Protein AF-A0A7J6TBH8-F1 (afdb_monomer)

Mean predicted aligned error: 9.02 Å

Secondary structure (DSSP, 8-state):
------------------PPPPPPSS-TT---HHHHHHHHHHHHHHHTTPPPP---HHHHHHHHHHHHHHHHHT------TTTSSSP---------BTSB-TT-SS-SBB-HHHHHHHHHHHIIIIITT-TTS-GGG-TT-HHHHHHH-TT--

Foldseek 3Di:
DDDDDDDPDPPPPPPPPPPPQQQQPADQQDDDDPVNLQRNLSRLLSSVVADGADDDPVVVVVVVVLVVVCVVVVHDDDDPQCVDPPRADDDDDDDDAQDQDPQHPPDRGDDSSSSSSVLCVCCVPPPVVDPVDDPVPDPSNRSVCRSNVNPHD

InterPro domains:
  IPR001283 Cysteine-rich secretory protein-related [PTHR10334] (35-152)
  IPR014044 CAP domain [PF00188] (38-152)
  IPR014044 CAP domain [SM00198] (32-153)
  IPR035940 CAP superfamily [G3DSA:3.40.33.10] (32-153)
  IPR035940 CAP superfamily [SSF55797] (37-152)

Structure (mmCIF, N/CA/C/O backbone):
data_AF-A0A7J6TBH8-F1
#
_entry.id   AF-A0A7J6TBH8-F1
#
loop_
_atom_site.group_PDB
_atom_site.id
_atom_site.type_symbol
_atom_site.label_atom_id
_atom_site.label_alt_id
_atom_site.label_comp_id
_atom_site.label_asym_id
_atom_site.label_entity_id
_atom_site.label_seq_id
_atom_site.pdbx_PDB_ins_code
_atom_site.Cartn_x
_atom_site.Cartn_y
_atom_site.Cartn_z
_atom_site.occupancy
_atom_site.B_iso_or_equiv
_atom_site.auth_seq_id
_atom_site.auth_comp_id
_atom_site.auth_asym_id
_atom_site.auth_atom_id
_atom_site.pdbx_PDB_model_num
ATOM 1 N N . MET A 1 1 ? 32.606 -62.040 -9.107 1.00 39.81 1 MET A N 1
ATOM 2 C CA . MET A 1 1 ? 32.393 -61.322 -10.381 1.00 39.81 1 MET A CA 1
ATOM 3 C C . MET A 1 1 ? 30.882 -61.170 -10.539 1.00 39.81 1 MET A C 1
ATOM 5 O O . MET A 1 1 ? 30.234 -62.092 -10.996 1.00 39.81 1 MET A O 1
ATOM 9 N N . SER A 1 2 ? 30.239 -60.268 -9.799 1.00 39.09 2 SER A N 1
ATOM 10 C CA . SER A 1 2 ? 30.094 -58.829 -10.087 1.00 39.09 2 SER A CA 1
ATOM 11 C C . SER A 1 2 ? 29.285 -58.586 -11.365 1.00 39.09 2 SER A C 1
ATOM 13 O O . SER A 1 2 ? 29.843 -58.579 -12.453 1.00 39.09 2 SER A O 1
ATOM 15 N N . GLY A 1 3 ? 27.980 -58.367 -11.208 1.00 36.53 3 GLY A N 1
ATOM 16 C CA . GLY A 1 3 ? 27.085 -57.864 -12.248 1.00 36.53 3 GLY A CA 1
ATOM 17 C C . GLY A 1 3 ? 26.023 -56.988 -11.592 1.00 36.53 3 GLY A C 1
ATOM 18 O O . GLY A 1 3 ? 24.995 -57.484 -11.149 1.00 36.53 3 GLY A O 1
ATOM 19 N N . LEU A 1 4 ? 26.331 -55.699 -11.446 1.00 40.69 4 LEU A N 1
ATOM 20 C CA . LEU A 1 4 ? 25.426 -54.672 -10.931 1.00 40.69 4 LEU A CA 1
ATOM 21 C C . LEU A 1 4 ? 24.314 -54.432 -11.961 1.00 40.69 4 LEU A C 1
ATOM 23 O O . LEU A 1 4 ? 24.583 -53.961 -13.065 1.00 40.69 4 LEU A O 1
ATOM 27 N N . GLY A 1 5 ? 23.072 -54.757 -11.601 1.00 37.66 5 GLY A N 1
ATOM 28 C CA . GLY A 1 5 ? 21.888 -54.363 -12.359 1.00 37.66 5 GLY A CA 1
ATOM 29 C C . GLY A 1 5 ? 21.695 -52.852 -12.265 1.00 37.66 5 GLY A C 1
ATOM 30 O O . GLY A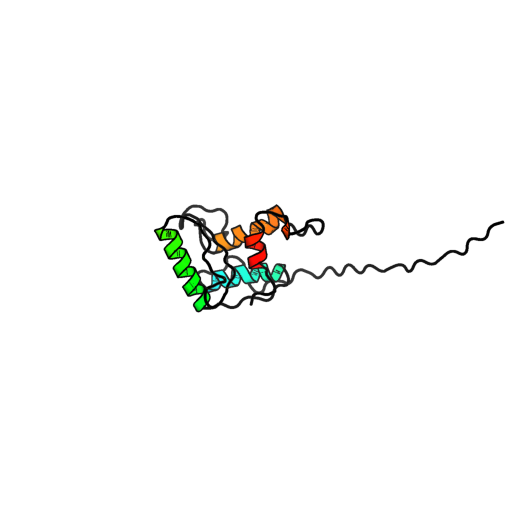 1 5 ? 21.449 -52.320 -11.184 1.00 37.66 5 GLY A O 1
ATOM 31 N N . GLY A 1 6 ? 21.849 -52.160 -13.394 1.00 36.56 6 GLY A N 1
ATOM 32 C CA . GLY A 1 6 ? 21.631 -50.723 -13.508 1.00 36.56 6 GLY A CA 1
ATOM 33 C C . GLY A 1 6 ? 20.168 -50.366 -13.260 1.00 36.56 6 GLY A C 1
ATOM 34 O O . GLY A 1 6 ? 19.297 -50.688 -14.065 1.00 36.56 6 GLY A O 1
ATOM 35 N N . GLY A 1 7 ? 19.902 -49.682 -12.148 1.00 38.75 7 GLY A N 1
ATOM 36 C CA . GLY A 1 7 ? 18.620 -49.033 -11.909 1.00 38.75 7 GLY A CA 1
ATOM 37 C C . GLY A 1 7 ? 18.453 -47.850 -12.859 1.00 38.75 7 GLY A C 1
ATOM 38 O O . GLY A 1 7 ? 19.220 -46.889 -12.799 1.00 38.75 7 GLY A O 1
ATOM 39 N N . LEU A 1 8 ? 17.442 -47.902 -13.730 1.00 45.97 8 LEU A N 1
ATOM 40 C CA . LEU A 1 8 ? 16.943 -46.703 -14.395 1.00 45.97 8 LEU A CA 1
ATOM 41 C C . LEU A 1 8 ? 16.285 -45.817 -13.334 1.00 45.97 8 LEU A C 1
ATOM 43 O O . LEU A 1 8 ? 15.165 -46.075 -12.899 1.00 45.97 8 LEU A O 1
ATOM 47 N N . LEU A 1 9 ? 16.976 -44.754 -12.930 1.00 47.72 9 LEU A N 1
ATOM 48 C CA . LEU A 1 9 ? 16.320 -43.621 -12.288 1.00 47.72 9 LEU A CA 1
ATOM 49 C C . LEU A 1 9 ? 15.381 -42.977 -13.322 1.00 47.72 9 LEU A C 1
ATOM 51 O O . LEU A 1 9 ? 15.829 -42.692 -14.441 1.00 47.72 9 LEU A O 1
ATOM 55 N N . PRO A 1 10 ? 14.099 -42.732 -13.000 1.00 45.78 10 PRO A N 1
ATOM 56 C CA . PRO A 1 10 ? 13.230 -41.987 -13.893 1.00 45.78 10 PRO A CA 1
ATOM 57 C C . PRO A 1 10 ? 13.810 -40.581 -14.052 1.00 45.78 10 PRO A C 1
ATOM 59 O O . PRO A 1 10 ? 13.958 -39.832 -13.086 1.00 45.78 10 PRO A O 1
ATOM 62 N N . ARG A 1 11 ? 14.167 -40.230 -15.289 1.00 49.91 11 ARG A N 1
ATOM 63 C CA . ARG A 1 11 ? 14.494 -38.857 -15.670 1.00 49.91 11 ARG A CA 1
ATOM 64 C C . ARG A 1 11 ? 13.232 -38.023 -15.464 1.00 49.91 11 ARG A C 1
ATOM 66 O O . ARG A 1 11 ? 12.344 -38.033 -16.310 1.00 49.91 11 ARG A O 1
ATOM 73 N N . ALA A 1 12 ? 13.134 -37.335 -14.331 1.00 45.47 12 ALA A N 1
ATOM 74 C CA . ALA A 1 12 ? 12.125 -36.309 -14.138 1.00 45.47 12 ALA A CA 1
ATOM 75 C C . ALA A 1 12 ? 12.394 -35.201 -15.165 1.00 45.47 12 ALA A C 1
ATOM 77 O O . ALA A 1 12 ? 13.384 -34.475 -15.070 1.00 45.47 12 ALA A O 1
ATOM 78 N N . LEU A 1 13 ? 11.543 -35.111 -16.187 1.00 42.59 13 LEU A N 1
ATOM 79 C CA . LEU A 1 13 ? 11.511 -33.961 -17.079 1.00 42.59 13 LEU A CA 1
ATOM 80 C C . LEU A 1 13 ? 10.981 -32.778 -16.259 1.00 42.59 13 LEU A C 1
ATOM 82 O O . LEU A 1 13 ? 9.779 -32.656 -16.029 1.00 42.59 13 LEU A O 1
ATOM 86 N N . LEU A 1 14 ? 11.882 -31.926 -15.773 1.00 39.91 14 LEU A N 1
ATOM 87 C CA . LEU A 1 14 ? 11.516 -30.651 -15.170 1.00 39.91 14 LEU A CA 1
ATOM 88 C C . LEU A 1 14 ? 11.118 -29.692 -16.302 1.00 39.91 14 LEU A C 1
ATOM 90 O O . LEU A 1 14 ? 11.961 -28.996 -16.864 1.00 39.91 14 LEU A O 1
ATOM 94 N N . PHE A 1 15 ? 9.836 -29.664 -16.668 1.00 47.34 15 PHE A N 1
ATOM 95 C CA . PHE A 1 15 ? 9.295 -28.559 -17.456 1.00 47.34 15 PHE A CA 1
ATOM 96 C C . PHE A 1 15 ? 9.249 -27.322 -16.556 1.00 47.34 15 PHE A C 1
ATOM 98 O O . PHE A 1 15 ? 8.310 -27.135 -15.785 1.00 47.34 15 PHE A O 1
ATOM 105 N N . VAL A 1 16 ? 10.269 -26.465 -16.637 1.00 50.50 16 VAL A N 1
ATOM 106 C CA . VAL A 1 16 ? 10.168 -25.103 -16.105 1.00 50.50 16 VAL A CA 1
ATOM 107 C C . VAL A 1 16 ? 9.245 -24.338 -17.051 1.00 50.50 16 VAL A C 1
ATOM 109 O O . VAL A 1 16 ? 9.693 -23.752 -18.036 1.00 50.50 16 VAL A O 1
ATOM 112 N N . LEU A 1 17 ? 7.938 -24.395 -16.790 1.00 52.06 17 LEU A N 1
ATOM 113 C CA . LEU A 1 17 ? 6.966 -23.521 -17.437 1.00 52.06 17 LEU A CA 1
ATOM 114 C C . LEU A 1 17 ? 7.294 -22.084 -17.009 1.00 52.06 17 LEU A C 1
ATOM 116 O O . LEU A 1 17 ? 6.873 -21.629 -15.947 1.00 52.06 17 LEU A O 1
ATOM 120 N N . HIS A 1 18 ? 8.087 -21.376 -17.815 1.00 52.59 18 HIS A N 1
ATOM 121 C CA . HIS A 1 18 ? 8.172 -19.922 -17.737 1.00 52.59 18 HIS A CA 1
ATOM 122 C C . HIS A 1 18 ? 6.817 -19.377 -18.184 1.00 52.59 18 HIS A C 1
ATOM 124 O O . HIS A 1 18 ? 6.593 -19.136 -19.369 1.00 52.59 18 HIS A O 1
ATOM 130 N N . PHE A 1 19 ? 5.885 -19.230 -17.243 1.00 58.53 19 PHE A N 1
ATOM 131 C CA . PHE A 1 19 ? 4.696 -18.432 -17.489 1.00 58.53 19 PHE A CA 1
ATOM 132 C C . PHE A 1 19 ? 5.164 -16.983 -17.662 1.00 58.53 19 PHE A C 1
ATOM 134 O O . PHE A 1 19 ? 5.764 -16.436 -16.728 1.00 58.53 19 PHE A O 1
ATOM 141 N N . PRO A 1 20 ? 4.971 -16.366 -18.843 1.00 65.12 20 PRO A N 1
ATOM 142 C CA . PRO A 1 20 ? 5.268 -14.953 -18.999 1.00 65.12 20 PRO A CA 1
ATOM 143 C C 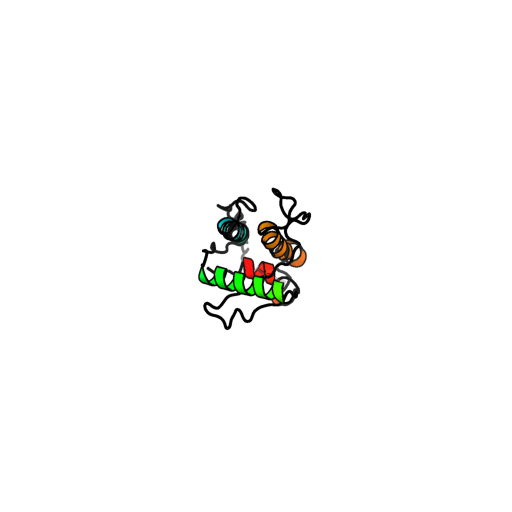. PRO A 1 20 ? 4.450 -14.184 -17.964 1.00 65.12 20 PRO A C 1
ATOM 145 O O . PRO A 1 20 ? 3.285 -14.514 -17.729 1.00 65.12 20 PRO A O 1
ATOM 148 N N . LEU A 1 21 ? 5.067 -13.181 -17.330 1.00 65.94 21 LEU A N 1
ATOM 149 C CA . LEU A 1 21 ? 4.347 -12.299 -16.416 1.00 65.94 21 LEU A CA 1
ATOM 150 C C . LEU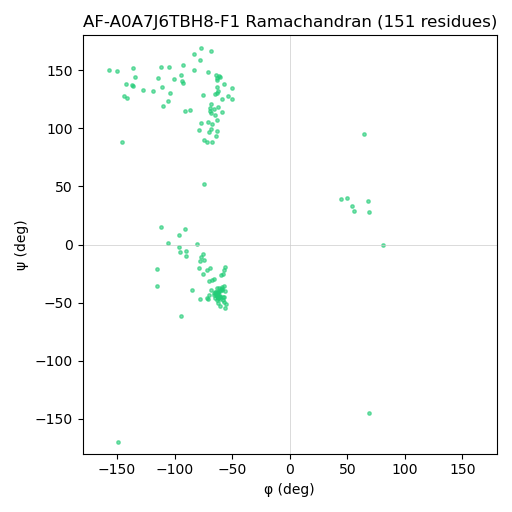 A 1 21 ? 3.086 -11.786 -17.124 1.00 65.94 21 LEU A C 1
ATOM 152 O O . LEU A 1 21 ? 3.167 -11.399 -18.295 1.00 65.94 21 LEU A O 1
ATOM 156 N N . PRO A 1 22 ? 1.926 -11.792 -16.454 1.00 79.31 22 PRO A N 1
ATOM 157 C CA . PRO A 1 22 ? 0.705 -11.318 -17.074 1.00 79.31 22 PRO A CA 1
ATOM 158 C C . PRO A 1 22 ? 0.886 -9.838 -17.414 1.00 79.31 22 PRO A C 1
ATOM 160 O O . PRO A 1 22 ? 1.365 -9.052 -16.592 1.00 79.31 22 PRO A O 1
ATOM 163 N N . SER A 1 23 ? 0.530 -9.462 -18.641 1.00 79.50 23 SER A N 1
ATOM 164 C CA . SER A 1 23 ? 0.573 -8.069 -19.072 1.00 79.50 23 SER A CA 1
ATOM 165 C C . SER A 1 23 ? -0.503 -7.278 -18.323 1.00 79.50 23 SER A C 1
ATOM 167 O O . SER A 1 23 ? -1.681 -7.632 -18.426 1.00 79.50 23 SER A O 1
ATOM 169 N N . PRO A 1 24 ? -0.138 -6.232 -17.562 1.00 83.56 24 PRO A N 1
ATOM 170 C CA . PRO A 1 24 ? -1.120 -5.432 -16.848 1.00 83.56 24 PRO A CA 1
ATOM 171 C C . PRO A 1 24 ? -2.076 -4.730 -17.813 1.00 83.56 24 PRO A C 1
ATOM 173 O O . PRO A 1 24 ? -1.646 -4.134 -18.796 1.00 83.56 24 PRO A O 1
ATOM 176 N N . ALA A 1 25 ? -3.373 -4.764 -17.501 1.00 85.31 25 ALA A N 1
ATOM 177 C CA . ALA A 1 25 ? -4.375 -3.939 -18.181 1.00 85.31 25 ALA A CA 1
ATOM 178 C C . ALA A 1 25 ? -4.308 -2.457 -17.756 1.00 85.31 25 ALA A C 1
ATOM 180 O O . ALA A 1 25 ? -4.922 -1.605 -18.391 1.00 85.31 25 ALA A O 1
ATOM 181 N N . TRP A 1 26 ? -3.576 -2.166 -16.678 1.00 88.06 26 TRP A N 1
ATOM 182 C CA . TRP A 1 26 ? -3.366 -0.832 -16.122 1.00 88.06 26 TRP A CA 1
ATOM 183 C C . TRP A 1 26 ? -1.971 -0.326 -16.455 1.00 88.06 26 TRP A C 1
ATOM 185 O O . TRP A 1 26 ? -1.036 -1.114 -16.582 1.00 88.06 26 TRP A O 1
ATOM 195 N N . GLU A 1 27 ? -1.812 0.989 -16.535 1.00 89.81 27 GLU A N 1
ATOM 196 C CA . GLU A 1 27 ? -0.504 1.624 -16.64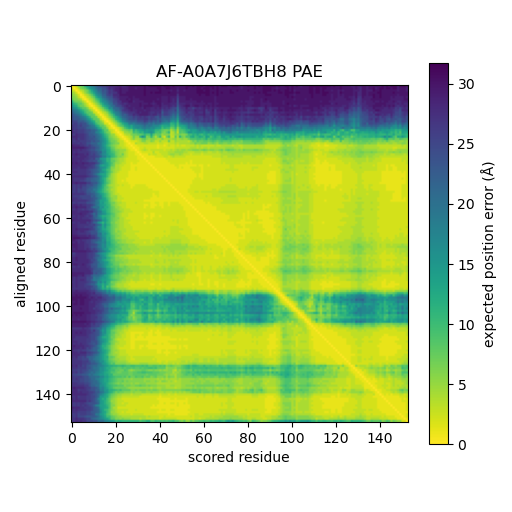7 1.00 89.81 27 GLU A CA 1
ATOM 197 C C . GLU A 1 27 ? -0.151 2.268 -15.301 1.00 89.81 27 GLU A C 1
ATOM 199 O O . GLU A 1 27 ? -0.885 3.102 -14.785 1.00 89.81 27 GLU A O 1
ATOM 204 N N . TYR A 1 28 ? 0.989 1.891 -14.720 1.00 90.81 28 TYR A N 1
ATOM 205 C CA . TYR A 1 28 ? 1.466 2.513 -13.487 1.00 90.81 28 TYR A CA 1
ATOM 206 C C . TYR A 1 28 ? 1.756 4.006 -13.696 1.00 90.81 28 TYR A C 1
ATOM 208 O O . TYR A 1 28 ? 2.509 4.381 -14.600 1.00 90.81 28 TYR A O 1
ATOM 216 N N . GLN A 1 29 ? 1.230 4.843 -12.799 1.00 91.38 29 GLN A N 1
ATOM 217 C CA . GLN A 1 29 ? 1.337 6.305 -12.821 1.00 91.38 29 GLN A CA 1
ATOM 218 C C . GLN A 1 29 ? 0.563 6.997 -13.948 1.00 91.38 29 GLN A C 1
ATOM 220 O O . GLN A 1 29 ? 0.955 8.072 -14.403 1.00 91.38 29 GLN A O 1
ATOM 225 N N . SER A 1 30 ? -0.530 6.387 -14.409 1.00 89.31 30 SER A N 1
ATOM 226 C CA . SER A 1 30 ? -1.364 6.892 -15.504 1.00 89.31 30 SER A CA 1
ATOM 227 C C . SER A 1 30 ? -2.310 8.029 -15.090 1.00 89.31 30 SER A C 1
ATOM 229 O O . SER A 1 30 ? -2.390 9.044 -15.790 1.00 89.31 30 SER A O 1
ATOM 231 N N . VAL A 1 31 ? -3.023 7.864 -13.969 1.00 90.56 31 VAL A N 1
ATOM 232 C CA . VAL A 1 31 ? -4.183 8.685 -13.584 1.00 90.56 31 VAL A CA 1
ATOM 233 C C . VAL A 1 31 ? -4.168 9.101 -12.110 1.00 90.56 31 VAL A C 1
ATOM 235 O O . VAL A 1 31 ? -3.607 8.439 -11.245 1.00 90.56 31 VAL A O 1
ATOM 238 N N . GLY A 1 32 ? -4.793 10.241 -11.815 1.00 90.38 32 GLY A N 1
ATOM 239 C CA . GLY A 1 32 ? -4.898 10.813 -10.472 1.00 90.38 32 GLY A CA 1
ATOM 240 C C . GLY A 1 32 ? -5.944 10.144 -9.570 1.00 90.38 32 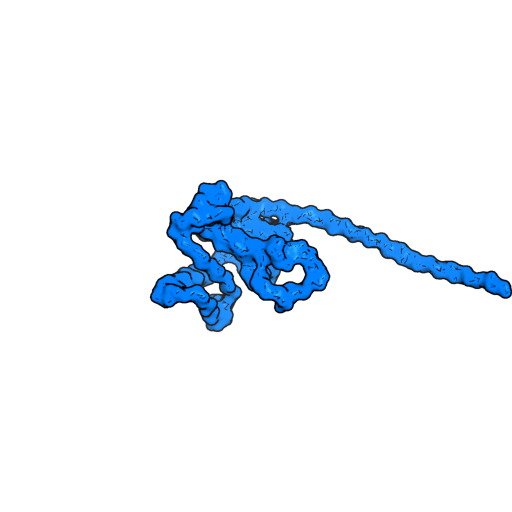GLY A C 1
ATOM 241 O O . GLY A 1 32 ? -6.814 9.418 -10.039 1.00 90.38 32 GLY A O 1
ATOM 242 N N . GLY A 1 33 ? -5.929 10.474 -8.276 1.00 92.31 33 GLY A N 1
ATOM 243 C CA . GLY A 1 33 ? -7.084 10.270 -7.393 1.00 92.31 33 GLY A CA 1
ATOM 244 C C . GLY A 1 33 ? -7.419 8.807 -7.083 1.00 92.31 33 GLY A C 1
ATOM 245 O O . GLY A 1 33 ? -6.529 7.978 -6.905 1.00 92.31 33 GLY A O 1
ATOM 246 N N . LYS A 1 34 ? -8.719 8.516 -6.952 1.00 95.19 34 LYS A N 1
ATOM 247 C CA . LYS A 1 34 ? -9.253 7.183 -6.623 1.00 95.19 34 LYS A CA 1
ATOM 248 C C . LYS A 1 34 ? -8.809 6.140 -7.647 1.00 95.19 34 LYS A C 1
ATOM 250 O O . LYS A 1 34 ? -8.350 5.064 -7.271 1.00 95.19 34 LYS A O 1
ATOM 255 N N . GLU A 1 35 ? -8.951 6.475 -8.922 1.00 95.19 35 GLU A N 1
ATOM 256 C CA . GLU A 1 35 ? -8.574 5.616 -10.036 1.00 95.19 35 GLU A CA 1
ATOM 257 C C . GLU A 1 35 ? -7.071 5.345 -9.968 1.00 95.19 35 GLU A C 1
ATOM 259 O O . GLU A 1 35 ? -6.671 4.190 -9.981 1.00 95.19 35 GLU A O 1
ATOM 264 N N . GLY A 1 36 ? -6.253 6.374 -9.726 1.00 93.94 36 GLY A N 1
ATOM 265 C CA . GLY A 1 36 ? -4.798 6.236 -9.611 1.00 93.94 36 GLY A CA 1
ATOM 266 C C . GLY A 1 36 ? -4.349 5.274 -8.521 1.00 93.94 36 GLY A C 1
ATOM 267 O O . GLY A 1 36 ? -3.503 4.415 -8.760 1.00 93.94 36 GLY A O 1
ATOM 268 N N . TRP A 1 37 ? -4.950 5.375 -7.331 1.00 95.88 37 TRP A N 1
ATOM 269 C CA . TRP A 1 37 ? -4.696 4.415 -6.258 1.00 95.88 37 TRP A CA 1
ATOM 270 C C . TRP A 1 37 ? -5.005 2.985 -6.701 1.00 95.88 37 TRP A C 1
ATOM 272 O O . TRP A 1 37 ? -4.209 2.086 -6.441 1.00 95.88 37 TRP A O 1
ATOM 282 N N . LEU A 1 38 ? -6.141 2.767 -7.363 1.00 96.44 38 LEU A N 1
ATOM 283 C CA . LEU A 1 38 ? -6.572 1.434 -7.765 1.00 96.44 38 LEU A CA 1
ATOM 284 C C . LEU A 1 38 ? -5.721 0.867 -8.912 1.00 96.44 38 LEU A C 1
ATOM 286 O O . LEU A 1 38 ? -5.287 -0.282 -8.836 1.00 96.44 38 LEU A O 1
ATOM 290 N N . GLU A 1 39 ? -5.467 1.665 -9.950 1.00 95.69 39 GLU A N 1
ATOM 291 C CA . GLU A 1 39 ? -4.694 1.264 -11.130 1.00 95.69 39 GLU A CA 1
ATOM 292 C C . GLU A 1 39 ? -3.253 0.914 -10.766 1.00 95.69 39 GLU A C 1
ATOM 294 O O . GLU A 1 39 ? -2.763 -0.137 -11.176 1.00 95.69 39 GLU A O 1
ATOM 299 N N . ASP A 1 40 ? -2.595 1.723 -9.933 1.00 95.88 40 ASP A N 1
ATOM 300 C CA . ASP A 1 40 ? -1.218 1.457 -9.516 1.00 95.88 40 ASP A CA 1
ATOM 301 C C . ASP A 1 40 ? -1.104 0.164 -8.698 1.00 95.88 40 ASP A C 1
ATOM 303 O O . ASP A 1 40 ? -0.204 -0.649 -8.930 1.00 95.88 40 ASP A O 1
ATOM 307 N N . HIS A 1 41 ? -2.028 -0.063 -7.756 1.00 97.25 41 HIS A N 1
ATOM 308 C CA . HIS A 1 41 ? -2.060 -1.320 -7.006 1.00 97.25 41 HIS A CA 1
ATOM 309 C C . HIS A 1 41 ? -2.306 -2.500 -7.945 1.00 97.25 41 HIS A C 1
ATOM 311 O O . HIS A 1 41 ? -1.614 -3.514 -7.851 1.00 97.25 41 HIS A O 1
ATOM 317 N N . ASN A 1 42 ? -3.260 -2.376 -8.867 1.00 97.06 42 ASN A N 1
ATOM 318 C CA . ASN A 1 42 ? -3.631 -3.456 -9.774 1.00 97.06 42 ASN A CA 1
ATOM 319 C C . ASN A 1 42 ? -2.555 -3.752 -10.823 1.00 97.06 42 ASN A C 1
ATOM 321 O O . ASN A 1 42 ? -2.363 -4.920 -11.167 1.00 97.06 42 ASN A O 1
ATOM 325 N N . TYR A 1 43 ? -1.789 -2.746 -11.253 1.00 96.25 43 TYR A N 1
ATOM 326 C CA . TYR A 1 43 ? -0.581 -2.933 -12.052 1.00 96.25 43 TYR A CA 1
ATOM 327 C C . TYR A 1 43 ? 0.400 -3.865 -11.335 1.00 96.25 43 TYR A C 1
ATOM 329 O O . TYR A 1 43 ? 0.772 -4.908 -11.876 1.00 96.25 43 TYR A O 1
ATOM 337 N N . PHE A 1 44 ? 0.769 -3.546 -10.091 1.00 95.88 44 PHE A N 1
ATOM 338 C CA . PHE A 1 44 ? 1.723 -4.364 -9.341 1.00 95.88 44 PHE A CA 1
ATOM 339 C C . PHE A 1 44 ? 1.149 -5.730 -8.963 1.00 95.88 44 PHE A C 1
ATOM 341 O O . PHE A 1 44 ? 1.841 -6.735 -9.082 1.00 95.88 44 PHE A O 1
ATOM 348 N N . ARG A 1 45 ? -0.125 -5.816 -8.578 1.00 96.88 45 ARG A N 1
ATOM 349 C CA . ARG A 1 45 ? -0.788 -7.098 -8.290 1.00 96.88 45 ARG A CA 1
ATOM 350 C C . ARG A 1 45 ? -0.800 -8.028 -9.496 1.00 96.88 45 ARG A C 1
ATOM 352 O O . ARG A 1 45 ? -0.563 -9.225 -9.321 1.00 96.88 45 ARG A O 1
ATOM 359 N N . CYS A 1 46 ? -0.992 -7.485 -10.700 1.00 95.62 46 CYS A N 1
ATOM 360 C CA . CYS A 1 46 ? -0.897 -8.244 -11.941 1.00 95.62 46 CYS A CA 1
ATOM 361 C C . CYS A 1 46 ? 0.466 -8.938 -12.046 1.00 95.62 46 CYS A C 1
ATOM 363 O O . CYS A 1 46 ? 0.504 -10.159 -12.165 1.00 95.62 46 CYS A O 1
ATOM 365 N N . LEU A 1 47 ? 1.574 -8.211 -11.859 1.00 93.88 47 LEU A N 1
ATOM 366 C CA . LEU A 1 47 ? 2.936 -8.774 -11.917 1.00 93.88 47 LEU A CA 1
ATOM 367 C C . LEU A 1 47 ? 3.174 -9.945 -10.940 1.00 93.88 47 LEU A C 1
ATOM 369 O O . LEU A 1 47 ? 4.088 -10.737 -11.147 1.00 93.88 47 LEU A O 1
ATOM 373 N N . HIS A 1 48 ? 2.345 -10.079 -9.902 1.00 92.94 48 HIS A N 1
ATOM 374 C CA . HIS A 1 48 ? 2.435 -11.122 -8.871 1.00 92.94 48 HIS A CA 1
ATOM 375 C C . HIS A 1 48 ? 1.284 -12.141 -8.920 1.00 92.94 48 HIS A C 1
ATOM 377 O O . HIS A 1 48 ? 1.080 -12.914 -7.975 1.00 92.94 48 HIS A O 1
ATOM 383 N N . TYR A 1 49 ? 0.525 -12.175 -10.022 1.00 93.00 49 TYR A N 1
ATOM 384 C CA . TYR A 1 49 ? -0.631 -13.062 -10.209 1.00 93.00 49 TYR A CA 1
ATOM 385 C C . TYR A 1 49 ? -1.667 -12.939 -9.077 1.00 93.00 49 TYR A C 1
ATOM 387 O O . TYR A 1 49 ? -2.293 -13.924 -8.668 1.00 93.00 49 TYR A O 1
ATOM 395 N N . ALA A 1 50 ? -1.811 -11.741 -8.513 1.00 95.12 50 ALA A N 1
ATOM 396 C CA . ALA A 1 50 ? -2.855 -11.418 -7.556 1.00 95.12 50 ALA A CA 1
ATOM 397 C C . ALA A 1 50 ? -4.059 -10.823 -8.301 1.00 95.12 50 ALA A C 1
ATOM 399 O O . ALA A 1 50 ? -3.901 -10.054 -9.250 1.00 95.12 50 ALA A O 1
ATOM 400 N N . LYS A 1 51 ? -5.276 -11.190 -7.881 1.00 95.25 51 LYS A N 1
ATOM 401 C CA . LYS A 1 51 ? -6.512 -10.652 -8.473 1.00 95.25 51 LYS A CA 1
ATOM 402 C C . LYS A 1 51 ? -6.563 -9.132 -8.291 1.00 95.25 51 LYS A C 1
ATOM 404 O O . LYS A 1 51 ? -6.128 -8.664 -7.238 1.00 95.25 51 LYS A O 1
ATOM 409 N N . PRO A 1 52 ? -7.096 -8.363 -9.250 1.00 96.31 52 PRO A N 1
ATOM 410 C CA . PRO A 1 52 ? -7.244 -6.926 -9.067 1.00 96.31 52 PRO A CA 1
ATOM 411 C C . PRO A 1 52 ? -8.164 -6.618 -7.884 1.00 96.31 52 PRO A C 1
ATOM 413 O O . PRO A 1 52 ? -9.112 -7.357 -7.624 1.00 96.31 52 PRO A O 1
ATOM 416 N N . LEU A 1 53 ? -7.850 -5.540 -7.178 1.00 96.81 53 LEU A N 1
ATOM 417 C CA . LEU A 1 53 ? -8.677 -4.961 -6.132 1.00 96.81 53 LEU A CA 1
ATOM 418 C C . LEU A 1 53 ? -9.824 -4.160 -6.737 1.00 96.81 53 LEU A C 1
ATOM 420 O O . LEU A 1 53 ? -9.731 -3.656 -7.867 1.00 96.81 53 LEU A O 1
ATOM 424 N N . MET A 1 54 ? -10.862 -3.974 -5.930 1.00 96.12 54 MET A N 1
ATOM 425 C CA . MET A 1 54 ? -11.924 -3.002 -6.157 1.00 96.12 54 MET A CA 1
ATOM 426 C C . MET A 1 54 ? -11.874 -1.879 -5.118 1.00 96.12 54 MET A C 1
ATOM 428 O O . MET A 1 54 ? -11.413 -2.047 -3.993 1.00 96.12 54 MET A O 1
ATOM 432 N N . TRP A 1 55 ? -12.364 -0.701 -5.496 1.00 96.56 55 TRP A N 1
ATOM 433 C CA . TRP A 1 55 ? -12.451 0.416 -4.563 1.00 96.56 55 TRP A CA 1
ATOM 434 C C . TRP A 1 55 ? -13.610 0.243 -3.578 1.00 96.56 55 TRP A C 1
ATOM 436 O O . TRP A 1 55 ? -14.761 0.117 -4.000 1.00 96.56 55 TRP A O 1
ATOM 446 N N . ASP A 1 56 ? -13.327 0.369 -2.281 1.00 97.06 56 ASP A N 1
ATOM 447 C CA . ASP A 1 56 ? -14.333 0.424 -1.219 1.00 97.06 56 ASP A CA 1
ATOM 448 C C . ASP A 1 56 ? -14.392 1.834 -0.605 1.00 97.06 56 ASP A C 1
ATOM 450 O O . ASP A 1 56 ? -13.428 2.339 -0.025 1.00 97.06 56 ASP A O 1
ATOM 454 N N . ASN A 1 57 ? -15.559 2.478 -0.702 1.00 97.44 57 ASN A N 1
ATOM 455 C CA . ASN A 1 57 ? -15.777 3.820 -0.158 1.00 97.44 57 ASN A CA 1
ATOM 456 C C . ASN A 1 57 ? -15.688 3.878 1.378 1.00 97.44 57 ASN A C 1
ATOM 458 O O . ASN A 1 57 ? -15.299 4.915 1.917 1.00 97.44 57 ASN A O 1
ATOM 462 N N . LYS A 1 58 ? -16.022 2.797 2.094 1.00 97.38 58 LYS A N 1
ATOM 463 C CA . LYS A 1 58 ? -15.885 2.716 3.556 1.00 97.38 58 LYS A CA 1
ATOM 464 C C . LYS A 1 58 ? -14.414 2.660 3.953 1.00 97.38 58 LYS A C 1
ATOM 466 O O . LYS A 1 58 ? -14.010 3.390 4.854 1.00 97.38 58 LYS A O 1
ATOM 471 N N . LEU A 1 59 ? -13.603 1.865 3.250 1.00 97.50 59 LEU A N 1
ATOM 472 C CA . LEU A 1 59 ? -12.153 1.827 3.473 1.00 97.50 59 LEU A CA 1
ATOM 473 C C . LEU A 1 59 ? -11.496 3.167 3.139 1.00 97.50 59 LEU A C 1
ATOM 475 O O . LEU A 1 59 ? -10.690 3.660 3.923 1.00 97.50 59 LEU A O 1
ATOM 479 N N . ALA A 1 60 ? -11.893 3.803 2.037 1.00 97.44 60 ALA A N 1
ATOM 480 C CA . ALA A 1 60 ? -11.407 5.133 1.683 1.00 97.44 60 ALA A CA 1
ATOM 481 C C . ALA A 1 60 ? -11.752 6.188 2.747 1.00 97.44 60 ALA A C 1
ATOM 483 O O . ALA A 1 60 ? -10.927 7.041 3.077 1.00 97.44 60 ALA A O 1
ATOM 484 N N . HIS A 1 61 ? -12.959 6.118 3.316 1.00 97.12 61 HIS A N 1
ATOM 485 C CA . HIS A 1 61 ? -13.368 6.994 4.410 1.00 97.12 61 HIS A CA 1
ATOM 486 C C . HIS A 1 61 ? -12.535 6.755 5.679 1.00 97.12 61 HIS A C 1
ATOM 488 O O . HIS A 1 61 ? -12.025 7.720 6.249 1.00 97.12 61 HIS A O 1
ATOM 494 N N . LYS A 1 62 ? -12.315 5.490 6.074 1.00 97.06 62 LYS A N 1
ATOM 495 C CA . LYS A 1 62 ? -11.416 5.135 7.189 1.00 97.06 62 LYS A CA 1
ATOM 496 C C . LYS A 1 62 ? -10.002 5.672 6.962 1.00 97.06 62 LYS A C 1
ATOM 498 O O . LYS A 1 62 ? -9.463 6.350 7.830 1.00 97.06 62 LYS A O 1
ATOM 503 N N . ALA A 1 63 ? -9.428 5.429 5.784 1.00 96.88 63 ALA A N 1
ATOM 504 C CA . ALA A 1 63 ? -8.084 5.885 5.436 1.00 96.88 63 ALA A CA 1
ATOM 505 C C . ALA A 1 63 ? -7.957 7.414 5.519 1.00 96.88 63 ALA A C 1
ATOM 507 O O . ALA A 1 63 ? -6.951 7.926 6.006 1.00 96.88 63 ALA A O 1
ATOM 508 N N . ARG A 1 64 ? -8.999 8.154 5.112 1.00 96.38 64 ARG A N 1
ATOM 509 C CA . ARG A 1 64 ? -9.046 9.612 5.274 1.00 96.38 64 ARG A CA 1
ATOM 510 C C . ARG A 1 64 ? -9.011 10.029 6.746 1.00 96.38 64 ARG A C 1
ATOM 512 O O . ARG A 1 64 ? -8.251 10.934 7.071 1.00 96.38 64 ARG A O 1
ATOM 519 N N . ILE A 1 65 ? -9.803 9.391 7.610 1.00 97.00 65 ILE A N 1
ATOM 520 C CA . ILE A 1 65 ? -9.816 9.684 9.055 1.00 97.00 65 ILE A CA 1
ATOM 521 C C . ILE A 1 65 ? -8.432 9.429 9.661 1.00 97.00 65 ILE A C 1
ATOM 523 O O . ILE A 1 65 ? -7.914 10.271 10.390 1.00 97.00 65 ILE A O 1
ATOM 527 N N . VAL A 1 66 ? -7.802 8.303 9.316 1.00 96.06 66 VAL A N 1
ATOM 528 C CA . VAL A 1 66 ? -6.451 7.964 9.789 1.00 96.06 66 VAL A CA 1
ATOM 529 C C . VAL A 1 66 ? -5.423 8.991 9.311 1.00 96.06 66 VAL A C 1
ATOM 531 O O . VAL A 1 66 ? -4.620 9.465 10.109 1.00 96.06 66 VAL A O 1
ATOM 534 N N . ALA A 1 67 ? -5.474 9.400 8.040 1.00 94.75 67 ALA A N 1
ATOM 535 C CA . ALA A 1 67 ? -4.578 10.423 7.504 1.00 94.75 67 ALA A CA 1
ATOM 536 C C . ALA A 1 67 ? -4.755 11.787 8.199 1.00 94.75 67 ALA A C 1
ATOM 538 O O . ALA A 1 67 ? -3.763 12.452 8.493 1.00 94.75 67 ALA A O 1
ATOM 539 N N . GLN A 1 68 ? -5.998 12.186 8.491 1.00 95.88 68 GLN A N 1
ATOM 540 C CA . GLN A 1 68 ? -6.294 13.402 9.256 1.00 95.88 68 GLN A CA 1
ATOM 541 C C . GLN A 1 68 ? -5.726 13.312 10.675 1.00 95.88 68 GLN A C 1
ATOM 543 O O . GLN A 1 68 ? -5.030 14.224 11.108 1.00 95.88 68 GLN A O 1
ATOM 548 N N . HIS A 1 69 ? -5.927 12.183 11.356 1.00 95.69 69 HIS A N 1
ATOM 549 C CA . HIS A 1 69 ? -5.380 11.968 12.691 1.00 95.69 69 HIS A CA 1
ATOM 550 C C . HIS A 1 69 ? -3.845 12.038 12.709 1.00 95.69 69 HIS A C 1
ATOM 552 O O . HIS A 1 69 ? -3.277 12.756 13.525 1.00 95.69 69 HIS A O 1
ATOM 558 N N . ILE A 1 70 ? -3.169 11.360 11.771 1.00 95.25 70 ILE A N 1
ATOM 559 C CA . ILE A 1 70 ? -1.703 11.403 11.613 1.00 95.25 70 ILE A CA 1
ATOM 560 C C . ILE A 1 70 ? -1.208 12.841 11.418 1.00 95.25 70 ILE A C 1
ATOM 562 O O . ILE A 1 70 ? -0.176 13.215 11.976 1.00 95.25 70 ILE A O 1
ATOM 566 N N . GLN A 1 71 ? -1.940 13.646 10.642 1.00 92.38 71 GLN A N 1
ATOM 567 C CA . GLN A 1 71 ? -1.623 15.058 10.435 1.00 92.38 71 GLN A CA 1
ATOM 568 C C . GLN A 1 71 ? -1.782 15.872 11.726 1.00 92.38 71 GLN A C 1
ATOM 570 O O . GLN A 1 71 ? -0.913 16.684 12.035 1.00 92.38 71 GLN A O 1
ATOM 575 N N . GLU A 1 72 ? -2.858 15.650 12.480 1.00 95.25 72 GLU A N 1
ATOM 576 C CA . GLU A 1 72 ? -3.140 16.345 13.744 1.00 95.25 72 GLU A CA 1
ATOM 577 C C . GLU A 1 72 ? -2.078 16.061 14.812 1.00 95.25 72 GLU A C 1
ATOM 579 O O . GLU A 1 72 ? -1.633 16.982 15.497 1.00 95.25 72 GLU A O 1
ATOM 584 N N . VAL A 1 73 ? -1.645 14.803 14.941 1.00 95.38 73 VAL A N 1
ATOM 585 C CA . VAL A 1 73 ? -0.647 14.399 15.948 1.00 95.38 73 VAL A CA 1
ATOM 586 C C . VAL A 1 73 ? 0.797 14.485 15.444 1.00 95.38 73 VAL A C 1
ATOM 588 O O . VAL A 1 73 ? 1.728 14.261 16.215 1.00 95.38 73 VAL A O 1
ATOM 591 N N . ASN A 1 74 ? 0.991 14.797 14.157 1.00 92.69 74 ASN A N 1
ATOM 592 C CA . ASN A 1 74 ? 2.285 14.854 13.473 1.00 92.69 74 ASN A CA 1
ATOM 593 C C . ASN A 1 74 ? 3.157 13.599 13.701 1.00 92.69 74 ASN A C 1
ATOM 595 O O . ASN A 1 74 ? 4.371 13.680 13.897 1.00 92.69 74 ASN A O 1
ATOM 599 N N . MET A 1 75 ? 2.529 12.422 13.699 1.00 92.75 75 MET A N 1
ATOM 600 C CA . MET A 1 75 ? 3.194 11.146 13.955 1.00 92.75 75 MET A CA 1
ATOM 601 C C . MET A 1 75 ? 2.621 10.063 13.048 1.00 92.75 75 MET A C 1
ATOM 603 O O . MET A 1 75 ? 1.417 9.824 13.025 1.00 92.75 75 MET A O 1
ATOM 607 N N . LEU A 1 76 ? 3.502 9.386 12.307 1.00 93.12 76 LEU A N 1
ATOM 608 C CA . LEU A 1 76 ? 3.121 8.263 11.459 1.00 93.12 76 LEU A CA 1
ATOM 609 C C . LEU A 1 76 ? 2.942 7.013 12.328 1.00 93.12 76 LEU A C 1
ATOM 611 O O . LEU A 1 76 ? 3.919 6.356 12.683 1.00 93.12 76 LEU A O 1
ATOM 615 N N . SER A 1 77 ? 1.700 6.697 12.679 1.00 95.00 77 SER A N 1
ATOM 616 C CA . SER A 1 77 ? 1.359 5.506 13.459 1.00 95.00 77 SER A CA 1
ATOM 617 C C . SER A 1 77 ? 0.164 4.779 12.867 1.00 95.00 77 SER A C 1
ATOM 619 O O . SER A 1 77 ? -0.779 5.414 12.394 1.00 95.00 77 SER A O 1
ATOM 621 N N . HIS A 1 78 ? 0.200 3.451 12.942 1.00 96.19 78 HIS A N 1
ATOM 622 C CA . HIS A 1 78 ? -0.902 2.611 12.499 1.00 96.19 78 HIS A CA 1
ATOM 623 C C . HIS A 1 78 ? -2.173 2.834 13.318 1.00 96.19 78 HIS A C 1
ATOM 625 O O . HIS A 1 78 ? -2.116 3.067 14.528 1.00 96.19 78 HIS A O 1
ATOM 631 N N . SER A 1 79 ? -3.321 2.717 12.656 1.00 96.12 79 SER A N 1
ATOM 632 C CA . SER A 1 79 ? -4.622 2.657 13.322 1.00 96.12 79 SER A CA 1
ATOM 633 C C . SER A 1 79 ? -4.938 1.224 13.790 1.00 96.12 79 SER A C 1
ATOM 635 O O . SER A 1 79 ? -4.333 0.268 13.290 1.00 96.12 79 SER A O 1
ATOM 637 N N . PRO A 1 80 ? -5.913 1.011 14.700 1.00 96.44 80 PRO A N 1
ATOM 638 C CA . PRO A 1 80 ? -6.432 -0.324 15.020 1.00 96.44 80 PRO A CA 1
ATOM 639 C C . PRO A 1 80 ? -7.348 -0.841 13.889 1.00 96.44 80 PRO A C 1
ATOM 641 O O . PRO A 1 80 ? -8.504 -1.202 14.098 1.00 96.44 80 PRO A O 1
ATOM 644 N N . SER A 1 81 ? -6.856 -0.815 12.650 1.00 95.50 81 SER A N 1
ATOM 645 C CA . SER A 1 81 ? -7.619 -1.029 11.411 1.00 95.50 81 SER A CA 1
ATOM 646 C C . SER A 1 81 ? -8.309 -2.395 11.322 1.00 95.50 81 SER A C 1
ATOM 648 O O . SER A 1 81 ? -9.355 -2.490 10.670 1.00 95.50 81 SER A O 1
ATOM 650 N N . TYR A 1 82 ? -7.773 -3.409 12.010 1.00 96.06 82 TYR A N 1
ATOM 651 C CA . TYR A 1 82 ? -8.353 -4.750 12.136 1.00 96.06 82 TYR A CA 1
ATOM 652 C C . TYR A 1 82 ? -9.548 -4.827 13.098 1.00 96.06 82 TYR A C 1
ATOM 654 O O . TYR A 1 82 ? -10.407 -5.683 12.906 1.00 96.06 82 TYR A O 1
ATOM 662 N N . ASP A 1 83 ? -9.644 -3.922 14.076 1.00 97.06 83 ASP A N 1
ATOM 663 C CA . ASP A 1 83 ? -10.765 -3.860 15.029 1.00 97.06 83 ASP A CA 1
ATOM 664 C C . ASP A 1 83 ? -11.910 -2.964 14.521 1.00 97.06 83 ASP A C 1
ATOM 666 O O . ASP A 1 83 ? -13.003 -2.918 15.087 1.00 97.06 83 ASP A O 1
ATOM 670 N N . GLN A 1 84 ? -11.669 -2.226 13.436 1.00 93.94 84 GLN A N 1
ATOM 671 C CA . GLN A 1 84 ? -12.643 -1.340 12.805 1.00 93.94 84 GLN A CA 1
ATOM 672 C C . GLN A 1 84 ? -13.406 -2.057 11.688 1.00 93.94 84 GLN A C 1
ATOM 674 O O . GLN A 1 84 ? -12.878 -2.957 11.047 1.00 93.94 84 GLN A O 1
ATOM 679 N N . ILE A 1 85 ? -14.624 -1.603 11.374 1.00 93.00 85 ILE A N 1
ATOM 680 C CA . ILE A 1 85 ? -15.462 -2.214 10.332 1.00 93.00 85 ILE A CA 1
ATOM 681 C C . ILE A 1 85 ? -15.468 -1.373 9.038 1.00 93.00 85 ILE A C 1
ATOM 683 O O . ILE A 1 85 ? -15.760 -0.177 9.099 1.00 93.00 85 ILE A O 1
ATOM 687 N N . PRO A 1 86 ? -15.222 -1.978 7.858 1.00 93.44 86 PRO A N 1
ATOM 688 C CA . PRO A 1 86 ? -14.756 -3.357 7.676 1.00 93.44 86 PRO A CA 1
ATOM 689 C C . PRO A 1 86 ? -13.288 -3.513 8.123 1.00 93.44 86 PRO A C 1
ATOM 691 O O . PRO A 1 86 ? -12.533 -2.542 8.001 1.00 93.44 86 PRO A O 1
ATOM 694 N N . PRO A 1 87 ? -12.877 -4.689 8.638 1.00 94.50 87 PRO A N 1
ATOM 695 C CA . PRO A 1 87 ? -11.489 -4.934 9.025 1.00 94.50 87 PRO A CA 1
ATOM 696 C C . PRO A 1 87 ? -10.587 -4.850 7.795 1.00 94.50 87 PRO A C 1
ATOM 698 O O . PRO A 1 87 ? -10.970 -5.279 6.705 1.00 94.50 87 PRO A O 1
ATOM 701 N N . SER A 1 88 ? -9.398 -4.273 7.950 1.00 95.44 88 SER A N 1
ATOM 702 C CA . SER A 1 88 ? -8.503 -4.012 6.821 1.00 95.44 88 SER A CA 1
ATOM 703 C C . SER A 1 88 ? -7.038 -4.054 7.224 1.00 95.44 88 SER A C 1
ATOM 705 O O . SER A 1 88 ? -6.698 -3.650 8.330 1.00 95.44 88 SER A O 1
ATOM 707 N N . GLY A 1 89 ? -6.172 -4.458 6.292 1.00 95.19 89 GLY A N 1
ATOM 708 C CA . GLY A 1 89 ? -4.755 -4.104 6.369 1.00 95.19 89 GLY A CA 1
ATOM 709 C C . GLY A 1 89 ? -4.548 -2.601 6.153 1.00 95.19 89 GLY A C 1
ATOM 710 O O . GLY A 1 89 ? -5.454 -1.899 5.695 1.00 95.19 89 GLY A O 1
ATOM 711 N N . GLU A 1 90 ? -3.354 -2.105 6.468 1.00 96.88 90 GLU A N 1
ATOM 712 C CA . GLU A 1 90 ? -3.033 -0.683 6.372 1.00 96.88 90 GLU A CA 1
ATOM 713 C C . GLU A 1 90 ? -1.587 -0.480 5.918 1.00 96.88 90 GLU A C 1
ATOM 715 O O . GLU A 1 90 ? -0.659 -1.001 6.533 1.00 96.88 90 GLU A O 1
ATOM 720 N N . ASN A 1 91 ? -1.412 0.323 4.869 1.00 97.38 91 ASN A N 1
ATOM 721 C CA . ASN A 1 91 ? -0.121 0.867 4.473 1.00 97.38 91 ASN A CA 1
ATOM 722 C C . ASN A 1 91 ? -0.127 2.372 4.722 1.00 97.38 91 ASN A C 1
ATOM 724 O O . ASN A 1 91 ? -1.079 3.064 4.358 1.00 97.38 91 ASN A O 1
ATOM 728 N N . LEU A 1 92 ? 0.957 2.879 5.305 1.00 95.81 92 LEU A N 1
ATOM 729 C CA . LEU A 1 92 ? 1.144 4.301 5.552 1.00 95.81 92 LEU A CA 1
ATOM 730 C C . LEU A 1 92 ? 2.306 4.820 4.713 1.00 95.81 92 LEU A C 1
ATOM 732 O O . LEU A 1 92 ? 3.310 4.144 4.500 1.00 95.81 92 LEU A O 1
ATOM 736 N N . ALA A 1 93 ? 2.169 6.044 4.229 1.00 91.69 93 ALA A N 1
ATOM 737 C CA . ALA A 1 93 ? 3.248 6.769 3.588 1.00 91.69 93 ALA A CA 1
ATOM 738 C C . ALA A 1 93 ? 3.232 8.193 4.121 1.00 91.69 93 ALA A C 1
ATOM 740 O O . ALA A 1 93 ? 2.174 8.811 4.225 1.00 91.69 93 ALA A O 1
ATOM 741 N N . ASN A 1 94 ? 4.413 8.708 4.437 1.00 84.62 94 ASN A N 1
ATOM 742 C CA . ASN A 1 94 ? 4.597 10.116 4.719 1.00 84.62 94 ASN A CA 1
ATOM 743 C C . ASN A 1 94 ? 5.573 10.684 3.695 1.00 84.62 94 ASN A C 1
ATOM 745 O O . ASN A 1 94 ? 6.631 10.112 3.435 1.00 84.62 94 ASN A O 1
ATOM 749 N N . GLY A 1 95 ? 5.192 11.806 3.115 1.00 77.44 95 GLY A N 1
ATOM 750 C CA . GLY A 1 95 ? 6.009 12.588 2.214 1.00 77.44 95 GLY A CA 1
ATOM 751 C C . GLY A 1 95 ? 5.481 14.009 2.225 1.00 77.44 95 GLY A C 1
ATOM 752 O O . GLY A 1 95 ? 4.291 14.244 2.434 1.00 77.44 95 GLY A O 1
ATOM 753 N N . THR A 1 96 ? 6.363 14.974 2.005 1.00 69.00 96 THR A N 1
ATOM 754 C CA . THR A 1 96 ? 5.943 16.366 1.896 1.00 69.00 96 THR A CA 1
ATOM 755 C C . THR A 1 96 ? 5.186 16.532 0.582 1.00 69.00 96 THR A C 1
ATOM 757 O O . THR A 1 96 ? 5.790 16.511 -0.492 1.00 69.00 96 THR A O 1
ATOM 760 N N . ALA A 1 97 ? 3.858 16.655 0.651 1.00 62.78 97 ALA A N 1
ATOM 761 C CA . ALA A 1 97 ? 3.026 16.908 -0.522 1.00 62.78 97 ALA A CA 1
ATOM 762 C C . ALA A 1 97 ? 3.543 18.152 -1.261 1.00 62.78 97 ALA A C 1
ATOM 764 O O . ALA A 1 97 ? 3.759 19.196 -0.648 1.00 62.78 97 ALA A O 1
ATOM 765 N N . GLY A 1 98 ? 3.786 18.037 -2.568 1.00 58.81 98 GLY A N 1
ATOM 766 C CA . GLY A 1 98 ? 4.362 19.144 -3.335 1.00 58.81 98 GLY A CA 1
ATOM 767 C C . GLY A 1 98 ? 5.884 19.302 -3.233 1.00 58.81 98 GLY A C 1
ATOM 768 O O . GLY A 1 98 ? 6.424 20.200 -3.872 1.00 58.81 98 GLY A O 1
ATOM 769 N N . ALA A 1 99 ? 6.598 18.462 -2.476 1.00 66.44 99 ALA A N 1
ATOM 770 C CA . ALA A 1 99 ? 8.060 18.465 -2.487 1.00 66.44 99 ALA A CA 1
ATOM 771 C C . ALA A 1 99 ? 8.622 17.645 -3.657 1.00 66.44 99 ALA A C 1
ATOM 773 O O . ALA A 1 99 ? 7.998 16.650 -4.052 1.00 66.44 99 ALA A O 1
ATOM 774 N N . PRO A 1 100 ? 9.815 18.013 -4.167 1.00 66.12 100 PRO A N 1
ATOM 775 C CA . PRO A 1 100 ? 10.549 17.226 -5.143 1.00 66.12 100 PRO A CA 1
ATOM 776 C C . PRO A 1 100 ? 10.676 15.763 -4.714 1.00 66.12 100 PRO A C 1
ATOM 778 O O . PRO A 1 100 ? 11.170 15.457 -3.629 1.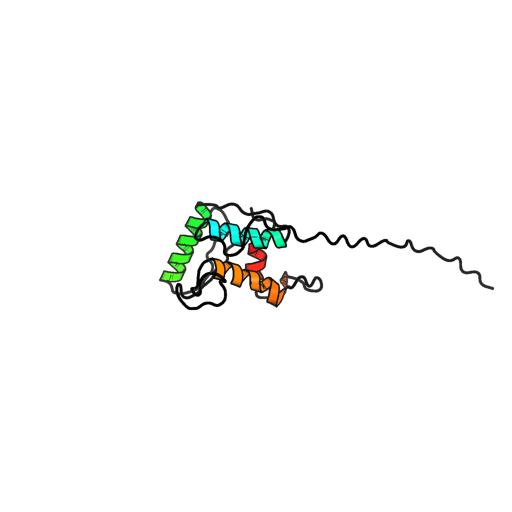00 66.12 100 PRO A O 1
ATOM 781 N N . SER A 1 101 ? 10.242 14.849 -5.571 1.00 68.62 101 SER A N 1
ATOM 782 C CA . SER A 1 101 ? 10.341 13.417 -5.343 1.00 68.62 101 SER A CA 1
ATOM 783 C C . SER A 1 101 ? 10.671 12.700 -6.650 1.00 68.62 101 SER A C 1
ATOM 785 O O . SER A 1 101 ? 10.122 13.002 -7.707 1.00 68.62 101 SER A O 1
ATOM 787 N N . TRP A 1 102 ? 11.578 11.728 -6.569 1.00 63.25 102 TRP A N 1
ATOM 788 C CA . TRP A 1 102 ? 12.085 10.966 -7.719 1.00 63.25 102 TRP A CA 1
ATOM 789 C C . TRP A 1 102 ? 11.269 9.698 -8.003 1.00 63.25 102 TRP A C 1
ATOM 791 O O . TRP A 1 102 ? 11.721 8.791 -8.696 1.00 63.25 102 TRP A O 1
ATOM 801 N N . CYS A 1 103 ? 10.091 9.582 -7.396 1.00 70.38 103 CYS A N 1
ATOM 802 C CA . CYS A 1 103 ? 9.265 8.380 -7.441 1.00 70.38 103 CYS A CA 1
ATOM 803 C C . CYS A 1 103 ? 8.176 8.430 -8.512 1.00 70.38 103 CYS A C 1
ATOM 805 O O . CYS A 1 103 ? 7.473 7.437 -8.675 1.00 70.38 103 CYS A O 1
ATOM 807 N N . ASN A 1 104 ? 8.044 9.534 -9.253 1.00 69.44 104 ASN A N 1
ATOM 808 C CA . ASN A 1 104 ? 7.018 9.708 -10.272 1.00 69.44 104 ASN A CA 1
ATOM 809 C C . ASN A 1 104 ? 7.633 10.131 -11.628 1.00 69.44 104 ASN A C 1
ATOM 811 O O . ASN A 1 104 ? 8.489 11.008 -11.694 1.00 69.44 104 ASN A O 1
ATOM 815 N N . LYS A 1 105 ? 7.215 9.465 -12.712 1.00 70.06 105 LYS A N 1
ATOM 816 C CA . LYS A 1 105 ? 7.645 9.686 -14.105 1.00 70.06 105 LYS A CA 1
ATOM 817 C C . LYS A 1 105 ? 6.973 10.899 -14.765 1.00 70.06 105 LYS A C 1
ATOM 819 O O . LYS A 1 105 ? 7.458 11.384 -15.780 1.00 70.06 105 LYS A O 1
ATOM 824 N N . ARG A 1 106 ? 5.842 11.351 -14.222 1.00 69.38 106 ARG A N 1
ATOM 825 C CA . ARG A 1 106 ? 4.943 12.386 -14.765 1.00 69.38 106 ARG A CA 1
ATOM 826 C C . ARG A 1 106 ? 4.847 13.651 -13.901 1.00 69.38 106 ARG A C 1
ATOM 828 O O . ARG A 1 106 ? 4.461 14.696 -14.410 1.00 69.38 106 ARG A O 1
ATOM 835 N N . SER A 1 107 ? 5.189 13.584 -12.614 1.00 70.69 107 SER A N 1
ATOM 836 C CA . SER A 1 107 ? 5.223 14.728 -11.693 1.00 70.69 107 SER A CA 1
ATOM 837 C C . SER A 1 107 ? 6.475 14.666 -10.834 1.00 70.69 107 SER A C 1
ATOM 839 O O . SER A 1 107 ? 6.805 13.614 -10.305 1.00 70.69 107 SER A O 1
ATOM 841 N N . GLN A 1 108 ? 7.144 15.799 -10.641 1.00 70.81 108 GLN A N 1
ATOM 842 C CA . GLN A 1 108 ? 8.256 15.889 -9.694 1.00 70.81 108 GLN A CA 1
ATOM 843 C C . GLN A 1 108 ? 7.769 16.064 -8.250 1.00 70.81 108 GLN A C 1
ATOM 845 O O . GLN A 1 108 ? 8.593 16.157 -7.357 1.00 70.81 108 GLN A O 1
ATOM 850 N N . LEU A 1 109 ? 6.460 16.108 -7.992 1.00 81.56 109 LEU A N 1
ATOM 851 C CA . LEU A 1 109 ? 5.902 16.313 -6.656 1.00 81.56 109 LEU A CA 1
ATOM 852 C C . LEU A 1 109 ? 5.442 14.998 -6.022 1.00 81.56 109 LEU A C 1
ATOM 854 O O . LEU A 1 109 ? 4.848 14.161 -6.705 1.00 81.56 109 LEU A O 1
ATOM 858 N N . PHE A 1 110 ? 5.651 14.846 -4.711 1.00 83.44 110 PHE A N 1
ATOM 859 C CA . PHE A 1 110 ? 5.139 13.689 -3.972 1.00 83.44 110 PHE A CA 1
ATOM 860 C C . PHE A 1 110 ? 3.606 13.596 -4.082 1.00 83.44 110 PHE A C 1
ATOM 862 O O . PHE A 1 110 ? 2.893 14.548 -3.753 1.00 83.44 110 PHE A O 1
ATOM 869 N N . ASN A 1 111 ? 3.106 12.446 -4.541 1.00 86.75 111 ASN A N 1
ATOM 870 C CA . ASN A 1 111 ? 1.682 12.139 -4.713 1.00 86.75 111 ASN A CA 1
ATOM 871 C C . ASN A 1 111 ? 1.396 10.638 -4.503 1.00 86.75 111 ASN A C 1
ATOM 873 O O . ASN A 1 111 ? 2.262 9.899 -4.039 1.00 86.75 111 ASN A O 1
ATOM 877 N N . GLN A 1 112 ? 0.188 10.163 -4.825 1.00 90.81 112 GLN A N 1
ATOM 878 C CA . GLN A 1 112 ? -0.205 8.771 -4.568 1.00 90.81 112 GLN A CA 1
ATOM 879 C C . GLN A 1 112 ? 0.703 7.744 -5.252 1.00 90.81 112 GLN A C 1
ATOM 881 O O . GLN A 1 112 ? 1.081 6.748 -4.638 1.00 90.81 112 GLN A O 1
ATOM 886 N N . HIS A 1 113 ? 1.13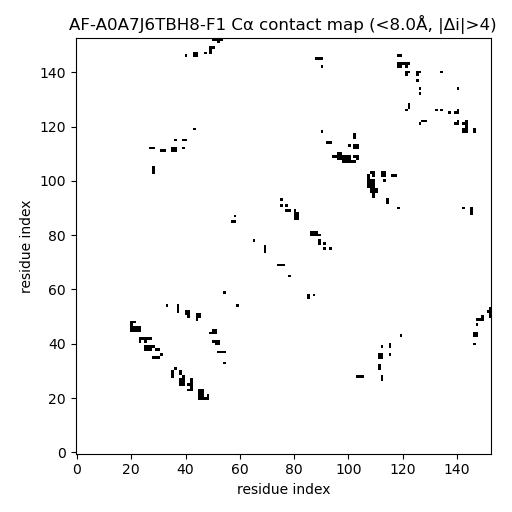6 8.033 -6.481 1.00 91.75 113 HIS A N 1
ATOM 887 C CA . HIS A 1 113 ? 2.028 7.165 -7.246 1.00 91.75 113 HIS A CA 1
ATOM 888 C C . HIS A 1 113 ? 3.346 6.923 -6.514 1.00 91.75 113 HIS A C 1
ATOM 890 O O . HIS A 1 113 ? 3.894 5.824 -6.520 1.00 91.75 113 HIS A O 1
ATOM 896 N N . CYS A 1 114 ? 3.837 7.955 -5.832 1.00 91.38 114 CYS A N 1
ATOM 897 C CA . CYS A 1 114 ? 5.031 7.864 -5.016 1.00 91.38 114 CYS A CA 1
ATOM 898 C C . CYS A 1 114 ? 4.871 6.947 -3.811 1.00 91.38 114 CYS A C 1
ATOM 900 O O . CYS A 1 114 ? 5.788 6.178 -3.530 1.00 91.38 114 CYS A O 1
ATOM 902 N N . ALA A 1 115 ? 3.729 7.002 -3.123 1.00 93.00 115 ALA A N 1
ATOM 903 C CA . ALA A 1 115 ? 3.442 6.100 -2.013 1.00 93.00 115 ALA A CA 1
ATOM 904 C C . ALA A 1 115 ? 3.405 4.641 -2.492 1.00 93.00 115 ALA A C 1
ATOM 906 O O . ALA A 1 115 ? 4.137 3.806 -1.964 1.00 93.00 115 ALA A O 1
ATOM 907 N N . VAL A 1 116 ? 2.645 4.360 -3.558 1.00 95.12 116 VAL A N 1
ATOM 908 C CA . VAL A 1 116 ? 2.521 3.007 -4.125 1.00 95.12 116 VAL A CA 1
ATOM 909 C C . VAL A 1 116 ? 3.871 2.472 -4.614 1.00 95.12 116 VAL A C 1
ATOM 911 O O . VAL A 1 116 ? 4.245 1.342 -4.302 1.00 95.12 116 VAL A O 1
ATOM 914 N N . GLY A 1 117 ? 4.651 3.300 -5.311 1.00 93.38 117 GLY A N 1
ATOM 915 C CA . GLY A 1 117 ? 6.001 2.944 -5.738 1.00 93.38 117 GLY A CA 1
ATOM 916 C C . GLY A 1 117 ? 6.967 2.706 -4.581 1.00 93.38 117 GLY A C 1
ATOM 917 O O . GLY A 1 117 ? 7.760 1.770 -4.634 1.00 93.38 117 GLY A O 1
ATOM 918 N N . ALA A 1 118 ? 6.916 3.531 -3.533 1.00 91.88 118 ALA A N 1
ATOM 919 C CA . ALA A 1 118 ? 7.771 3.372 -2.358 1.00 91.88 118 ALA A CA 1
ATOM 920 C C . ALA A 1 118 ? 7.470 2.070 -1.607 1.00 91.88 118 ALA A C 1
ATOM 922 O O . ALA A 1 118 ? 8.403 1.371 -1.220 1.00 91.88 118 ALA A O 1
ATOM 923 N N . TRP A 1 119 ? 6.193 1.714 -1.463 1.00 95.69 119 TRP A N 1
ATOM 924 C CA . TRP A 1 119 ? 5.783 0.431 -0.896 1.00 95.69 119 TRP A CA 1
ATOM 925 C C . TRP A 1 119 ? 6.252 -0.748 -1.752 1.00 95.69 119 TRP A C 1
ATOM 927 O O . TRP A 1 119 ? 6.785 -1.717 -1.219 1.00 95.69 119 TRP A O 1
ATOM 937 N N . TYR A 1 120 ? 6.136 -0.654 -3.081 1.00 95.31 120 TYR A N 1
ATOM 938 C CA . TYR A 1 120 ? 6.588 -1.722 -3.973 1.00 95.31 120 TYR A CA 1
ATOM 939 C C . TYR A 1 120 ? 8.112 -1.908 -3.978 1.00 95.31 120 TYR A C 1
ATOM 941 O O . TYR A 1 120 ? 8.581 -3.033 -4.126 1.00 95.31 120 TYR A O 1
ATOM 949 N N . LYS A 1 121 ? 8.908 -0.851 -3.761 1.00 93.44 121 LYS A N 1
ATOM 950 C CA . LYS A 1 121 ? 10.382 -0.946 -3.707 1.00 93.44 121 LYS A CA 1
ATOM 951 C C . LYS A 1 121 ? 10.901 -1.933 -2.664 1.00 93.44 121 LYS A C 1
ATOM 953 O O . LYS A 1 121 ? 12.012 -2.430 -2.823 1.00 93.44 121 LYS A O 1
ATOM 958 N N . GLU A 1 122 ? 10.117 -2.263 -1.639 1.00 94.25 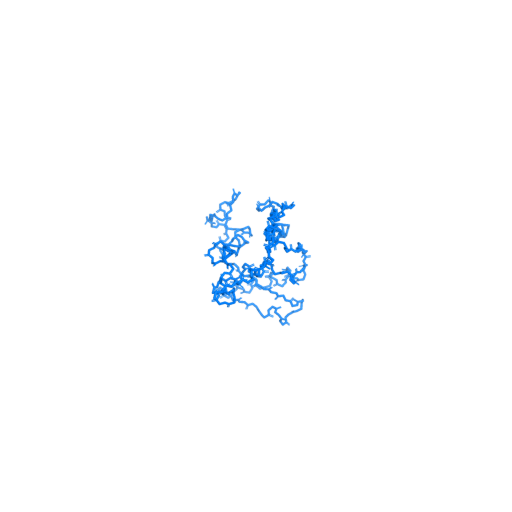122 GLU A N 1
ATOM 959 C CA . GLU A 1 122 ? 10.472 -3.323 -0.689 1.00 94.25 122 GLU A CA 1
ATOM 960 C C . GLU A 1 122 ? 10.699 -4.675 -1.389 1.00 94.25 122 GLU A C 1
ATOM 962 O O . GLU A 1 122 ? 11.623 -5.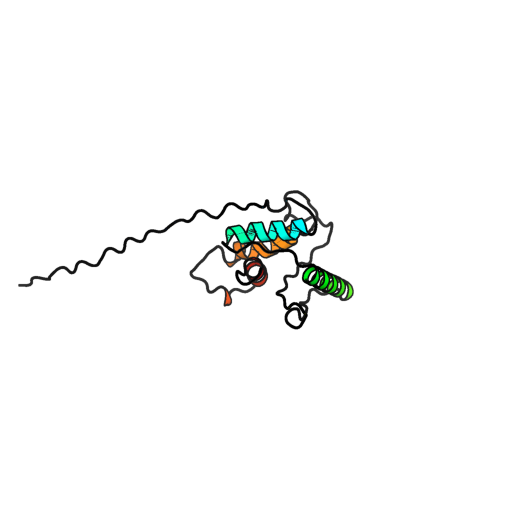408 -1.033 1.00 94.25 122 GLU A O 1
ATOM 967 N N . TYR A 1 123 ? 9.927 -4.977 -2.440 1.00 93.81 123 TYR A N 1
ATOM 968 C CA . TYR A 1 123 ? 10.166 -6.141 -3.291 1.00 93.81 123 TYR A CA 1
ATOM 969 C C . TYR A 1 123 ? 11.535 -6.070 -3.957 1.00 93.81 123 TYR A C 1
ATOM 971 O O . TYR A 1 123 ? 12.318 -7.003 -3.831 1.00 93.81 123 TYR A O 1
ATOM 979 N N . GLU A 1 124 ? 11.831 -4.966 -4.640 1.00 90.81 124 GLU A N 1
ATOM 980 C CA . GLU A 1 124 ? 13.068 -4.797 -5.412 1.00 90.81 124 GLU A CA 1
ATOM 981 C C . GLU A 1 124 ? 14.309 -4.842 -4.512 1.00 90.81 124 GLU A C 1
ATOM 983 O O . GLU A 1 124 ? 15.335 -5.405 -4.888 1.00 90.81 124 GLU A O 1
ATOM 988 N N . GLN A 1 125 ? 14.207 -4.267 -3.311 1.00 90.50 125 GLN A N 1
ATOM 989 C CA . GLN A 1 125 ? 15.331 -4.115 -2.389 1.00 90.50 125 GLN A CA 1
ATOM 990 C C . GLN A 1 125 ? 15.571 -5.344 -1.512 1.00 90.50 125 GLN A C 1
ATOM 992 O O . GLN A 1 125 ? 16.726 -5.677 -1.244 1.00 90.50 125 GLN A O 1
ATOM 997 N N . TYR A 1 126 ? 14.510 -6.002 -1.037 1.00 91.00 126 TYR A N 1
ATOM 998 C CA . TYR A 1 126 ? 14.635 -7.012 0.017 1.00 91.00 126 TYR A CA 1
ATOM 999 C C . TYR A 1 126 ? 14.251 -8.425 -0.437 1.00 91.00 126 TYR A C 1
ATOM 1001 O O . TYR A 1 126 ? 14.899 -9.391 -0.014 1.00 91.00 126 TYR A O 1
ATOM 1009 N N . TRP A 1 127 ? 13.252 -8.569 -1.315 1.00 90.12 127 TRP A N 1
ATOM 1010 C CA . TRP A 1 127 ? 12.773 -9.880 -1.772 1.00 90.12 127 TRP A CA 1
ATOM 1011 C C . TRP A 1 127 ? 13.430 -10.331 -3.083 1.00 90.12 127 TRP A C 1
ATOM 1013 O O . TRP A 1 127 ? 14.108 -11.355 -3.100 1.00 90.12 127 TRP A O 1
ATOM 1023 N N . ASN A 1 128 ? 13.242 -9.567 -4.163 1.00 85.31 128 ASN A N 1
ATOM 1024 C CA . ASN A 1 128 ? 13.685 -9.821 -5.538 1.00 85.31 128 ASN A CA 1
ATOM 1025 C C . ASN A 1 128 ? 13.453 -11.270 -6.014 1.00 85.31 128 ASN A C 1
ATOM 1027 O O . ASN A 1 128 ? 14.301 -11.860 -6.681 1.00 85.31 128 ASN A O 1
ATOM 1031 N N . CYS A 1 129 ? 12.311 -11.856 -5.633 1.00 82.44 129 CYS A N 1
ATOM 1032 C CA . CYS A 1 129 ? 11.945 -13.245 -5.933 1.00 82.44 129 CYS A CA 1
ATOM 1033 C C . CYS A 1 129 ? 12.971 -14.292 -5.475 1.00 82.44 129 CYS A C 1
ATOM 1035 O O . CYS A 1 129 ? 13.049 -15.355 -6.080 1.00 82.44 129 CYS A O 1
ATOM 1037 N N . ASP A 1 130 ? 13.732 -14.023 -4.415 1.00 84.75 130 ASP A N 1
ATOM 1038 C CA . ASP A 1 130 ? 14.686 -14.979 -3.861 1.00 84.75 130 ASP A CA 1
ATOM 1039 C C . ASP A 1 130 ? 13.958 -16.055 -3.029 1.00 84.75 130 ASP A C 1
ATOM 1041 O O . ASP A 1 130 ? 13.545 -15.782 -1.897 1.00 84.75 130 ASP A O 1
ATOM 1045 N N . PRO A 1 131 ? 13.796 -17.288 -3.550 1.00 82.12 131 PRO A N 1
ATOM 1046 C CA . PRO A 1 131 ? 13.037 -18.330 -2.866 1.00 82.12 131 PRO A CA 1
ATOM 1047 C C . PRO A 1 131 ? 13.809 -18.942 -1.690 1.00 82.12 131 PRO A C 1
ATOM 1049 O O . PRO A 1 131 ? 13.246 -19.754 -0.958 1.00 82.12 131 PRO A O 1
ATOM 1052 N N . SER A 1 132 ? 15.093 -18.601 -1.517 1.00 86.81 132 SER A N 1
ATOM 1053 C CA . SER A 1 132 ? 15.910 -19.097 -0.405 1.00 86.81 132 SER A CA 1
ATOM 1054 C C . SER A 1 132 ? 15.626 -18.370 0.911 1.00 86.81 132 SER A C 1
ATOM 1056 O O . SER A 1 132 ? 16.021 -18.845 1.977 1.00 86.81 132 SER A O 1
ATOM 1058 N N . LYS A 1 133 ? 14.927 -17.230 0.854 1.00 86.81 133 LYS A N 1
ATOM 1059 C CA . LYS A 1 133 ? 14.584 -16.427 2.026 1.00 86.81 133 LYS A CA 1
ATOM 1060 C C . LYS A 1 133 ? 13.198 -16.786 2.562 1.00 86.81 133 LYS A C 1
ATOM 1062 O O . LYS A 1 133 ? 12.263 -17.021 1.801 1.00 86.81 133 LYS A O 1
ATOM 1067 N N . ASP A 1 134 ? 13.030 -16.724 3.882 1.00 89.88 134 ASP A N 1
ATOM 1068 C CA . ASP A 1 134 ? 11.700 -16.687 4.494 1.00 89.88 134 ASP A CA 1
ATOM 1069 C C . ASP A 1 134 ? 11.216 -15.236 4.559 1.00 89.88 134 ASP A C 1
ATOM 1071 O O . ASP A 1 134 ? 11.787 -14.399 5.256 1.00 89.88 134 ASP A O 1
ATOM 1075 N N . TRP A 1 135 ? 10.142 -14.920 3.836 1.00 86.88 135 TRP A N 1
ATOM 1076 C CA . TRP A 1 135 ? 9.579 -13.568 3.811 1.00 86.88 135 TRP A CA 1
ATOM 1077 C C . TRP A 1 135 ? 9.171 -13.070 5.208 1.00 86.88 135 TRP A C 1
ATOM 1079 O O . TRP A 1 135 ? 9.181 -11.865 5.450 1.00 86.88 135 TRP A O 1
ATOM 1089 N N . ARG A 1 136 ? 8.863 -13.981 6.144 1.00 89.88 136 ARG A N 1
ATOM 1090 C CA . ARG A 1 136 ? 8.453 -13.652 7.521 1.00 89.88 136 ARG A CA 1
ATOM 1091 C C . ARG A 1 136 ? 9.595 -13.123 8.380 1.00 89.88 136 ARG A C 1
ATOM 1093 O O . ARG A 1 136 ? 9.341 -12.463 9.383 1.00 89.88 136 ARG A O 1
ATOM 1100 N N . THR A 1 137 ? 10.839 -13.421 8.012 1.00 89.81 137 THR A N 1
ATOM 1101 C CA . THR A 1 137 ? 12.026 -13.005 8.772 1.00 89.81 137 THR A CA 1
ATOM 1102 C C . THR A 1 137 ? 12.642 -11.717 8.235 1.00 89.81 137 THR A C 1
ATOM 1104 O O . THR A 1 137 ? 13.582 -11.193 8.827 1.00 89.81 137 THR A O 1
ATOM 1107 N N . ILE A 1 138 ? 12.151 -11.202 7.106 1.00 89.19 138 ILE A N 1
ATOM 1108 C CA . ILE A 1 138 ? 12.689 -9.996 6.481 1.00 89.19 138 ILE A CA 1
ATOM 1109 C C . ILE A 1 138 ? 11.942 -8.778 7.022 1.00 89.19 138 ILE A C 1
ATOM 1111 O O . ILE A 1 138 ? 10.754 -8.572 6.772 1.00 89.19 138 ILE A O 1
ATOM 1115 N N . HIS A 1 139 ? 12.667 -7.929 7.743 1.00 87.06 139 HIS A N 1
ATOM 1116 C CA . HIS A 1 139 ? 12.155 -6.628 8.152 1.00 87.06 139 HIS A CA 1
ATOM 1117 C C . HIS A 1 139 ? 11.869 -5.753 6.922 1.00 87.06 139 HIS A C 1
ATOM 1119 O O . HIS A 1 139 ? 12.654 -5.754 5.978 1.00 87.06 139 HIS A O 1
ATOM 1125 N N . ARG A 1 140 ? 10.801 -4.941 6.974 1.00 87.38 140 ARG A N 1
ATOM 1126 C CA . ARG A 1 140 ? 10.428 -3.978 5.912 1.00 87.38 140 ARG A CA 1
ATOM 1127 C C . ARG A 1 140 ? 9.965 -4.620 4.594 1.00 87.38 140 ARG A C 1
ATOM 1129 O O . ARG A 1 140 ? 10.272 -4.118 3.524 1.00 87.38 140 ARG A O 1
ATOM 1136 N N . LEU A 1 141 ? 9.236 -5.734 4.679 1.00 93.31 141 LEU A N 1
ATOM 1137 C CA . LEU A 1 141 ? 8.442 -6.277 3.563 1.00 93.31 141 LEU A CA 1
ATOM 1138 C C . LEU A 1 141 ? 6.931 -6.056 3.728 1.00 93.31 141 LEU A C 1
ATOM 1140 O O . LEU A 1 141 ? 6.137 -6.534 2.914 1.00 93.31 141 LEU A O 1
ATOM 1144 N N . GLY A 1 142 ? 6.518 -5.397 4.813 1.00 94.81 142 GLY A N 1
ATOM 1145 C CA . GLY A 1 142 ? 5.112 -5.275 5.191 1.00 94.81 142 GLY A CA 1
ATOM 1146 C C . GLY A 1 142 ? 4.280 -4.528 4.154 1.00 94.81 142 GLY A C 1
ATOM 1147 O O . GLY A 1 142 ? 3.181 -4.973 3.827 1.00 94.81 142 GLY A O 1
ATOM 1148 N N . HIS A 1 143 ? 4.814 -3.450 3.576 1.00 96.75 143 HIS A N 1
ATOM 1149 C CA . HIS A 1 143 ? 4.055 -2.657 2.621 1.00 96.75 143 HIS A CA 1
ATOM 1150 C C . HIS A 1 143 ? 3.860 -3.405 1.305 1.00 96.75 143 HIS A C 1
ATOM 1152 O O . HIS A 1 143 ? 2.732 -3.482 0.809 1.00 96.75 143 HIS A O 1
ATOM 1158 N N . TRP A 1 144 ? 4.927 -3.997 0.761 1.00 95.81 144 TRP A N 1
ATOM 1159 C CA . TRP A 1 144 ? 4.826 -4.777 -0.472 1.00 95.81 144 TRP A CA 1
ATOM 1160 C C . TRP A 1 144 ? 3.926 -6.002 -0.292 1.00 95.81 144 TRP A C 1
ATOM 1162 O O . TRP A 1 144 ? 3.029 -6.222 -1.107 1.00 95.81 144 TRP A O 1
ATOM 1172 N N . THR A 1 145 ? 4.111 -6.780 0.781 1.00 95.62 145 THR A N 1
ATOM 1173 C CA . THR A 1 145 ? 3.288 -7.980 1.020 1.00 95.62 145 THR A CA 1
ATOM 1174 C C . THR A 1 145 ? 1.808 -7.640 1.172 1.00 95.62 145 THR A C 1
ATOM 1176 O O . THR A 1 145 ? 0.975 -8.360 0.620 1.00 95.62 145 THR A O 1
ATOM 1179 N N . ALA A 1 146 ? 1.468 -6.520 1.821 1.00 96.44 146 ALA A N 1
ATOM 1180 C CA . ALA A 1 146 ? 0.094 -6.030 1.896 1.00 96.44 146 ALA A CA 1
ATOM 1181 C C . ALA A 1 146 ? -0.480 -5.683 0.510 1.00 96.44 146 ALA A C 1
ATOM 1183 O O . ALA A 1 146 ? -1.615 -6.059 0.207 1.00 96.44 146 ALA A O 1
ATOM 1184 N N . MET A 1 147 ? 0.302 -5.040 -0.369 1.00 96.81 147 MET A N 1
ATOM 1185 C CA . MET A 1 147 ? -0.145 -4.706 -1.730 1.00 96.81 147 MET A CA 1
ATOM 1186 C C . MET A 1 147 ? -0.511 -5.951 -2.547 1.00 96.81 147 MET A C 1
ATOM 1188 O O . MET A 1 147 ? -1.540 -5.968 -3.230 1.00 96.81 147 MET A O 1
ATOM 1192 N N . ILE A 1 148 ? 0.318 -6.998 -2.489 1.00 95.75 148 ILE A N 1
ATOM 1193 C CA . ILE A 1 148 ? 0.151 -8.210 -3.311 1.00 95.75 148 ILE A CA 1
ATOM 1194 C C . ILE A 1 148 ? -0.579 -9.349 -2.595 1.00 95.75 148 ILE A C 1
ATOM 1196 O O . ILE A 1 148 ? -0.671 -10.456 -3.132 1.00 95.75 148 ILE A O 1
ATOM 1200 N N . TRP A 1 149 ? -1.137 -9.094 -1.405 1.00 96.25 149 TRP A N 1
ATOM 1201 C CA . TRP A 1 149 ? -1.834 -10.112 -0.626 1.00 96.25 149 TRP A CA 1
ATOM 1202 C C . TRP A 1 149 ? -3.012 -10.692 -1.416 1.00 96.25 149 TRP A C 1
ATOM 1204 O O . TRP A 1 149 ? -3.991 -10.002 -1.719 1.00 96.25 149 TRP A O 1
ATOM 1214 N N . LYS A 1 150 ? -2.919 -11.980 -1.772 1.00 95.56 150 LYS A N 1
ATOM 1215 C CA . LYS A 1 150 ? -3.910 -12.661 -2.626 1.00 95.56 150 LYS A CA 1
ATOM 1216 C C . LYS A 1 150 ? -5.261 -12.868 -1.942 1.00 95.56 150 LYS A C 1
ATOM 1218 O O . LYS A 1 150 ? -6.251 -13.082 -2.633 1.00 95.56 150 LYS A O 1
ATOM 1223 N N . GLY A 1 151 ? -5.289 -12.813 -0.610 1.00 94.81 151 GLY A N 1
ATOM 1224 C CA . GLY A 1 151 ? -6.518 -12.886 0.180 1.00 94.81 151 GLY A CA 1
ATOM 1225 C C . GLY A 1 151 ? -7.332 -11.588 0.193 1.00 94.81 151 GLY A C 1
ATOM 1226 O O . GLY A 1 151 ? -8.467 -11.619 0.650 1.00 94.81 151 GLY A O 1
ATOM 1227 N N . THR A 1 152 ? -6.777 -10.476 -0.299 1.00 92.88 152 THR A N 1
ATOM 1228 C CA . THR A 1 152 ? -7.470 -9.180 -0.396 1.00 92.88 152 THR A CA 1
ATOM 1229 C C . THR A 1 152 ? -8.127 -9.033 -1.768 1.00 92.88 152 THR A C 1
ATOM 1231 O O . THR A 1 152 ? -7.509 -9.392 -2.779 1.00 92.88 152 THR A O 1
ATOM 1234 N N . ASN A 1 153 ? -9.343 -8.486 -1.805 1.00 80.44 153 ASN A N 1
ATOM 1235 C CA . ASN A 1 153 ? -10.153 -8.238 -3.000 1.00 80.44 153 ASN A CA 1
ATOM 1236 C C . ASN A 1 153 ? -10.791 -6.843 -2.999 1.00 80.44 153 ASN A C 1
ATOM 1238 O O . ASN A 1 153 ? -11.002 -6.291 -1.902 1.00 80.44 153 ASN A O 1
#

pLDDT: mean 84.23, std 17.38, range [36.53, 97.5]

Organism: Perkinsus olseni (NCBI:txid32597)

Radius of gyration: 21.5 Å; Cα contacts (8 Å, |Δi|>4): 155; chains: 1; bounding box: 48×80×35 Å

Solvent-accessible surface area (backbone atoms only — not comparable to full-atom values): 9671 Å² total; per-residue (Å²): 139,89,79,84,81,81,77,82,72,81,80,76,80,79,77,79,77,79,71,75,70,56,79,52,95,43,56,70,75,72,56,70,69,74,60,23,59,49,34,38,48,30,24,55,11,27,66,68,79,20,68,65,64,66,92,52,71,68,58,54,52,51,52,50,53,51,52,50,49,30,62,76,69,72,44,96,68,87,73,73,39,66,83,38,90,78,61,44,90,86,77,86,77,87,73,61,72,72,35,85,35,93,57,44,97,84,42,56,43,38,48,70,54,30,45,57,46,57,31,45,43,27,37,71,76,74,47,66,84,51,83,89,59,62,74,89,77,47,83,76,40,64,47,27,52,62,66,46,38,67,92,56,92

Sequence (153 aa):
MSGLGGGLLPRALLFVLHFPLPSPAWEYQSVGGKEGWLEDHNYFRCLHYAKPLMWDNKLAHKARIVAQHIQEVNMLSHSPSYDQIPPSGENLANGTAGAPSWCNKRSQLFNQHCAVGAWYKEYEQYWNCDPSKDWRTIHRLGHWTAMIWKGTN